Protein AF-A0A838K5Y9-F1 (afdb_monomer_lite)

Foldseek 3Di:
DLVVVCVVDVDDPVLNVLVVVLVVLVVLLVVLVVVCVVQPQDDPNHGDPSNVVSVVSVVVSVVSVVVNPPPPPDDPDPPPPPPDDDDDDDDDDD

pLDDT: mean 79.88, std 19.92, range [43.0, 98.56]

Structure (mmCIF, N/CA/C/O backbone):
data_AF-A0A838K5Y9-F1
#
_entry.id   AF-A0A838K5Y9-F1
#
loop_
_atom_site.group_PDB
_atom_site.id
_atom_site.type_symbol
_atom_site.label_atom_id
_atom_site.label_alt_id
_atom_site.label_comp_id
_atom_site.label_asym_id
_atom_site.label_entity_id
_atom_site.label_seq_id
_atom_site.pdbx_PDB_ins_code
_atom_site.Cartn_x
_atom_site.Cartn_y
_atom_site.Cartn_z
_atom_site.occupancy
_atom_site.B_iso_or_equiv
_atom_site.auth_seq_id
_atom_site.auth_comp_id
_atom_site.auth_asym_id
_atom_site.auth_atom_id
_atom_site.pdbx_PDB_model_num
ATOM 1 N N . MET A 1 1 ? 3.931 -16.698 -8.619 1.00 55.78 1 MET A N 1
ATOM 2 C CA . MET A 1 1 ? 3.149 -15.549 -9.122 1.00 55.78 1 MET A CA 1
ATOM 3 C C . MET A 1 1 ? 4.040 -14.437 -9.678 1.00 55.78 1 MET A C 1
ATOM 5 O O . MET A 1 1 ? 3.952 -14.203 -10.868 1.00 55.78 1 MET A O 1
ATOM 9 N N . ARG A 1 2 ? 4.951 -13.812 -8.902 1.00 55.78 2 ARG A N 1
ATOM 10 C CA . ARG A 1 2 ? 5.819 -12.715 -9.404 1.00 55.78 2 ARG A CA 1
ATOM 11 C C . ARG A 1 2 ? 6.708 -13.092 -10.602 1.00 55.78 2 ARG A C 1
ATOM 13 O O . ARG A 1 2 ? 6.744 -12.340 -11.558 1.00 55.78 2 ARG A O 1
ATOM 20 N N . ARG A 1 3 ? 7.386 -14.251 -10.575 1.00 53.97 3 ARG A N 1
ATOM 21 C CA . ARG A 1 3 ? 8.263 -14.694 -11.684 1.00 53.97 3 ARG A CA 1
ATOM 22 C C . ARG A 1 3 ? 7.520 -14.992 -12.992 1.00 53.97 3 ARG A C 1
ATOM 24 O O . ARG A 1 3 ? 8.035 -14.680 -14.047 1.00 53.97 3 ARG A O 1
ATOM 31 N N . ASP A 1 4 ? 6.307 -15.526 -12.903 1.00 57.50 4 ASP A N 1
ATOM 32 C CA . ASP A 1 4 ? 5.520 -15.988 -14.060 1.00 57.50 4 ASP A CA 1
ATOM 33 C C . ASP A 1 4 ? 5.014 -14.834 -14.952 1.00 57.50 4 ASP A C 1
ATOM 35 O O . ASP A 1 4 ? 4.760 -15.002 -16.139 1.00 57.50 4 ASP A O 1
ATOM 39 N N . LEU A 1 5 ? 4.894 -13.625 -14.389 1.00 58.84 5 LEU A N 1
ATOM 40 C CA . LEU A 1 5 ? 4.552 -12.416 -15.146 1.00 58.84 5 LEU A CA 1
ATOM 41 C C . LEU A 1 5 ? 5.759 -11.825 -15.881 1.00 58.84 5 LEU A C 1
ATOM 43 O O . LEU A 1 5 ? 5.579 -11.231 -16.938 1.00 58.84 5 LEU A O 1
ATOM 47 N N . LEU A 1 6 ? 6.972 -12.009 -15.356 1.00 59.94 6 LEU A N 1
ATOM 48 C CA . LEU A 1 6 ? 8.194 -11.489 -15.980 1.00 59.94 6 LEU A CA 1
ATOM 49 C C . LEU A 1 6 ? 8.497 -12.189 -17.306 1.00 59.94 6 LEU A C 1
ATOM 51 O O . LEU A 1 6 ? 9.010 -11.562 -18.218 1.00 59.94 6 LEU A O 1
ATOM 55 N N . ASP A 1 7 ? 8.119 -13.462 -17.430 1.00 58.75 7 ASP A N 1
ATOM 56 C CA . ASP A 1 7 ? 8.316 -14.232 -18.662 1.00 58.75 7 ASP A CA 1
ATOM 57 C C . ASP A 1 7 ? 7.277 -13.880 -19.748 1.00 58.75 7 ASP A C 1
ATOM 59 O O . ASP A 1 7 ? 7.470 -14.190 -20.923 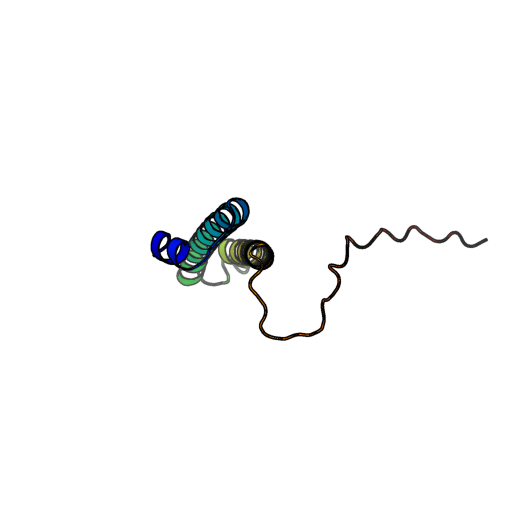1.00 58.75 7 ASP A O 1
ATOM 63 N N . ARG A 1 8 ? 6.159 -13.236 -19.374 1.00 63.22 8 ARG A N 1
ATOM 64 C CA . ARG A 1 8 ? 5.061 -12.868 -20.290 1.00 63.22 8 ARG A CA 1
ATOM 65 C C . ARG A 1 8 ? 5.130 -11.432 -20.803 1.00 63.22 8 ARG A C 1
ATOM 67 O O . ARG A 1 8 ? 4.48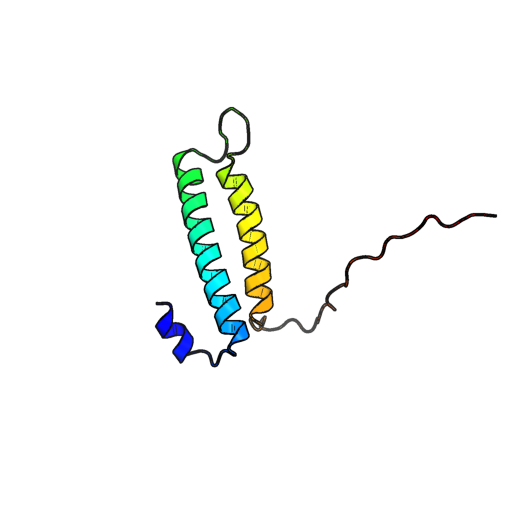6 -11.137 -21.807 1.00 63.22 8 ARG A O 1
ATOM 74 N N . PHE A 1 9 ? 5.859 -10.556 -20.120 1.00 64.75 9 PHE A N 1
ATOM 75 C CA . PHE A 1 9 ? 6.008 -9.148 -20.476 1.00 64.75 9 PHE A CA 1
ATOM 76 C C . PHE A 1 9 ? 7.500 -8.836 -20.623 1.00 64.75 9 PHE A C 1
ATOM 78 O O . PHE A 1 9 ? 8.250 -8.985 -19.663 1.00 64.75 9 PHE A O 1
ATOM 85 N N . ASP A 1 10 ? 7.927 -8.415 -21.816 1.00 71.75 10 ASP A N 1
ATOM 86 C CA . ASP A 1 10 ? 9.307 -7.989 -22.090 1.00 71.75 10 ASP A CA 1
ATOM 87 C C . ASP A 1 10 ? 9.559 -6.613 -21.451 1.00 71.75 10 ASP A C 1
ATOM 89 O O . ASP A 1 10 ? 9.416 -5.574 -22.091 1.00 71.75 10 ASP A O 1
ATOM 93 N N . LEU A 1 11 ? 9.795 -6.614 -20.137 1.00 79.00 11 LEU A N 1
ATOM 94 C CA . LEU A 1 11 ? 9.964 -5.412 -19.323 1.00 79.00 11 LEU A CA 1
ATOM 95 C C . LEU A 1 11 ? 11.425 -4.971 -19.293 1.00 79.00 11 LEU A C 1
ATOM 97 O O . LEU A 1 11 ? 12.329 -5.756 -18.992 1.00 79.00 11 LEU A O 1
ATOM 101 N N . GLU A 1 12 ? 11.655 -3.676 -19.484 1.00 84.75 12 GLU A N 1
ATOM 102 C CA . GLU A 1 12 ? 12.975 -3.091 -19.298 1.00 84.75 12 GLU A CA 1
ATOM 103 C C . GLU A 1 12 ? 13.405 -3.136 -17.814 1.00 84.75 12 GLU A C 1
ATOM 105 O O . GLU A 1 12 ? 12.568 -3.121 -16.905 1.00 84.75 12 GLU A O 1
ATOM 110 N N . PRO A 1 13 ? 14.718 -3.103 -17.502 1.00 85.38 13 PRO A N 1
ATOM 111 C CA . PRO A 1 13 ? 15.203 -3.163 -16.119 1.00 85.38 13 PRO A CA 1
ATOM 112 C C . PRO A 1 13 ? 14.590 -2.116 -15.179 1.00 85.38 13 PRO A C 1
ATOM 114 O O . PRO A 1 13 ? 14.378 -2.386 -13.998 1.00 85.38 13 PRO A O 1
ATOM 117 N N . HIS A 1 14 ? 14.288 -0.920 -15.690 1.00 84.69 14 HIS A N 1
ATOM 118 C CA . HIS A 1 14 ? 13.660 0.138 -14.902 1.00 84.69 14 HIS A CA 1
ATOM 119 C C . HIS A 1 14 ? 12.175 -0.152 -14.613 1.00 84.69 14 HIS A C 1
ATOM 121 O O . HIS A 1 14 ? 11.684 0.174 -13.531 1.00 84.69 14 HIS A O 1
ATOM 127 N N . GLU A 1 15 ? 11.477 -0.825 -15.529 1.00 87.38 15 GLU A N 1
ATOM 128 C CA . GLU A 1 15 ? 10.096 -1.278 -15.351 1.00 87.38 15 GLU A CA 1
ATOM 129 C C . GLU A 1 15 ? 10.026 -2.429 -14.344 1.00 87.38 15 GLU A C 1
ATOM 131 O O . GLU A 1 15 ? 9.136 -2.453 -13.501 1.00 87.38 15 GLU A O 1
ATOM 136 N N . LEU A 1 16 ? 11.018 -3.325 -14.323 1.00 88.62 16 LEU A N 1
ATOM 137 C CA . LEU A 1 16 ? 11.123 -4.361 -13.288 1.00 88.62 16 LEU A CA 1
ATOM 138 C C . LEU A 1 16 ? 11.227 -3.766 -11.875 1.00 88.62 16 LEU A C 1
ATOM 140 O 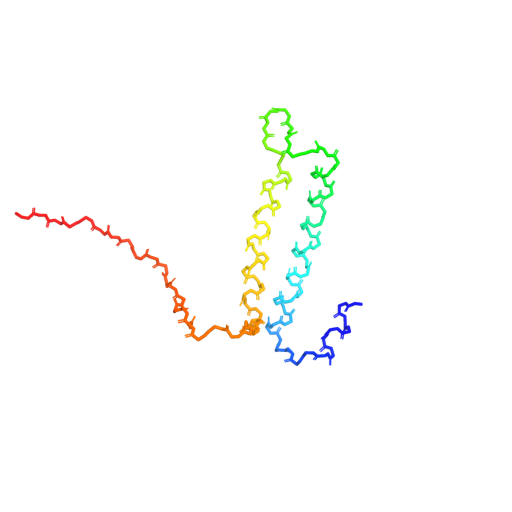O . LEU A 1 16 ? 10.589 -4.259 -10.942 1.00 88.62 16 LEU A O 1
ATOM 144 N N . VAL A 1 17 ? 11.997 -2.687 -11.712 1.00 90.56 17 VAL A N 1
ATOM 145 C CA . VAL A 1 17 ? 12.124 -1.979 -10.426 1.00 90.56 17 VAL A CA 1
ATOM 146 C C . VAL A 1 17 ? 10.805 -1.312 -10.027 1.00 90.56 17 VAL A C 1
ATOM 148 O O . VAL A 1 17 ? 10.409 -1.376 -8.857 1.00 90.56 17 VAL A O 1
ATOM 151 N N . LEU A 1 18 ? 10.106 -0.694 -10.984 1.00 91.25 18 LEU A N 1
ATOM 152 C CA . LEU A 1 18 ? 8.791 -0.095 -10.747 1.00 91.25 18 LEU A CA 1
ATOM 153 C C . LEU A 1 18 ? 7.747 -1.152 -10.379 1.00 91.25 18 LEU A C 1
ATOM 155 O O . LEU A 1 18 ? 6.972 -0.936 -9.449 1.00 91.25 18 LEU A O 1
ATOM 159 N N . LEU A 1 19 ? 7.764 -2.304 -11.051 1.00 90.69 19 LEU A N 1
ATOM 160 C CA . LEU A 1 19 ? 6.860 -3.417 -10.786 1.00 90.69 19 LEU A CA 1
ATOM 161 C C . LEU A 1 19 ? 7.095 -4.012 -9.398 1.00 90.69 19 LEU A C 1
ATOM 163 O O . LEU A 1 19 ? 6.138 -4.184 -8.646 1.00 90.69 19 LEU A O 1
ATOM 167 N N . ASP A 1 20 ? 8.347 -4.277 -9.019 1.00 93.31 20 ASP A N 1
ATOM 168 C CA . ASP A 1 20 ? 8.650 -4.796 -7.681 1.00 93.31 20 ASP A CA 1
ATOM 169 C C . ASP A 1 20 ? 8.237 -3.798 -6.590 1.00 93.31 20 ASP A C 1
ATOM 171 O O . ASP A 1 20 ? 7.636 -4.187 -5.587 1.00 93.31 20 ASP A O 1
ATOM 175 N N . SER A 1 21 ? 8.471 -2.502 -6.819 1.00 94.81 21 SER A N 1
ATOM 176 C CA . SER A 1 21 ? 8.010 -1.444 -5.915 1.00 94.81 21 SER A CA 1
ATOM 177 C C . SER A 1 21 ? 6.483 -1.414 -5.812 1.00 94.81 21 SER A C 1
ATOM 179 O O . SER A 1 21 ? 5.953 -1.367 -4.705 1.00 94.81 21 SER A O 1
ATOM 181 N N . ALA A 1 22 ? 5.768 -1.508 -6.938 1.00 95.19 22 ALA A N 1
ATOM 182 C CA . ALA A 1 22 ? 4.307 -1.535 -6.968 1.00 95.19 22 ALA A CA 1
ATOM 183 C C . ALA A 1 22 ? 3.744 -2.750 -6.217 1.00 95.19 22 ALA A C 1
ATOM 185 O O . ALA A 1 22 ? 2.822 -2.592 -5.418 1.00 95.19 22 ALA A O 1
ATOM 186 N N . CYS A 1 23 ? 4.326 -3.939 -6.407 1.00 95.75 23 CYS A N 1
ATOM 187 C CA . CYS A 1 23 ? 3.939 -5.140 -5.666 1.00 95.75 23 CYS A CA 1
ATOM 188 C C . CYS A 1 23 ? 4.118 -4.950 -4.158 1.00 95.75 23 CYS A C 1
ATOM 190 O O . CYS A 1 23 ? 3.182 -5.191 -3.403 1.00 95.75 23 CYS A O 1
ATOM 192 N N . ARG A 1 24 ? 5.278 -4.451 -3.715 1.00 95.75 24 ARG A N 1
ATOM 193 C CA . ARG A 1 24 ? 5.517 -4.192 -2.287 1.00 95.75 24 ARG A CA 1
ATOM 194 C C . ARG A 1 24 ? 4.537 -3.164 -1.724 1.00 95.75 24 ARG A C 1
ATOM 196 O O . ARG A 1 24 ? 4.043 -3.339 -0.617 1.00 95.75 24 ARG A O 1
ATOM 203 N N . THR A 1 25 ? 4.233 -2.100 -2.469 1.00 97.94 25 THR A N 1
ATOM 204 C CA . THR A 1 25 ? 3.225 -1.115 -2.051 1.00 97.94 25 THR A CA 1
ATOM 205 C C . THR A 1 25 ? 1.834 -1.742 -1.950 1.00 97.94 25 THR A C 1
ATOM 207 O O . THR A 1 25 ? 1.101 -1.429 -1.016 1.00 97.94 25 THR A O 1
ATOM 210 N N . ALA A 1 26 ? 1.465 -2.637 -2.870 1.00 97.81 26 ALA A N 1
ATOM 211 C CA . ALA A 1 26 ? 0.199 -3.362 -2.808 1.00 97.81 26 ALA A CA 1
ATOM 212 C C . ALA A 1 26 ? 0.116 -4.269 -1.568 1.00 97.81 26 ALA A C 1
ATOM 214 O O . ALA A 1 26 ? -0.910 -4.252 -0.889 1.00 97.81 26 ALA A O 1
ATOM 215 N N . ASP A 1 27 ? 1.199 -4.972 -1.230 1.00 98.19 27 ASP A N 1
ATOM 216 C CA . ASP A 1 27 ? 1.282 -5.795 -0.016 1.00 98.19 27 ASP A CA 1
ATOM 217 C C . ASP A 1 27 ? 1.104 -4.929 1.248 1.00 98.19 27 ASP A C 1
ATOM 219 O O . ASP A 1 27 ? 0.275 -5.231 2.102 1.00 98.19 27 ASP A O 1
ATOM 223 N N . VAL A 1 28 ? 1.776 -3.772 1.320 1.00 98.31 28 VAL A N 1
ATOM 224 C CA . VAL A 1 28 ? 1.607 -2.813 2.431 1.00 98.31 28 VAL A CA 1
ATOM 225 C C . VAL A 1 28 ? 0.166 -2.301 2.532 1.00 98.31 28 VAL A C 1
ATOM 227 O O . VAL A 1 28 ? -0.363 -2.144 3.632 1.00 98.31 28 VAL A O 1
ATOM 230 N N . ILE A 1 29 ? -0.498 -2.027 1.404 1.00 98.56 29 ILE A N 1
ATOM 231 C CA . ILE A 1 29 ? -1.914 -1.627 1.405 1.00 98.56 29 ILE A CA 1
ATOM 232 C C . ILE A 1 29 ? -2.788 -2.752 1.958 1.00 98.56 29 ILE A C 1
ATOM 234 O O . ILE A 1 29 ? -3.723 -2.454 2.700 1.00 98.56 29 ILE A O 1
ATOM 238 N N . ALA A 1 30 ? -2.506 -4.010 1.609 1.00 98.56 30 ALA A N 1
ATOM 239 C CA . ALA A 1 30 ? -3.250 -5.157 2.118 1.00 98.56 30 ALA A CA 1
ATOM 240 C C . ALA A 1 30 ? -3.111 -5.277 3.644 1.00 98.56 30 ALA A C 1
ATOM 242 O O . ALA A 1 30 ? -4.121 -5.407 4.334 1.00 98.56 30 ALA A O 1
ATOM 243 N N . ASP A 1 31 ? -1.897 -5.119 4.174 1.00 98.56 31 ASP A N 1
ATOM 244 C CA . ASP A 1 31 ? -1.644 -5.143 5.618 1.00 98.56 31 ASP A CA 1
ATOM 245 C C . ASP A 1 31 ? -2.371 -4.002 6.348 1.00 98.56 31 ASP A C 1
ATOM 247 O O . ASP A 1 31 ? -3.041 -4.217 7.361 1.00 98.56 31 ASP A O 1
ATOM 251 N N . LEU A 1 32 ? -2.298 -2.777 5.815 1.00 98.56 32 LEU A N 1
ATOM 252 C CA . LEU A 1 32 ? -3.013 -1.626 6.376 1.00 98.56 32 LEU A CA 1
ATOM 253 C C . LEU A 1 32 ? -4.530 -1.815 6.306 1.00 98.56 32 LEU A C 1
ATOM 255 O O . LEU A 1 32 ? -5.240 -1.451 7.242 1.00 98.56 32 LEU A O 1
ATOM 259 N N . GLN A 1 33 ? -5.038 -2.386 5.214 1.00 98.44 33 GLN A N 1
ATOM 260 C CA . GLN A 1 33 ? -6.463 -2.651 5.068 1.00 98.44 33 GLN A CA 1
ATOM 261 C C . GLN A 1 33 ? -6.931 -3.708 6.069 1.00 98.44 33 GLN A C 1
ATOM 263 O O . GLN A 1 33 ? -7.966 -3.502 6.689 1.00 98.44 33 GLN A O 1
ATOM 268 N N . ALA A 1 34 ? -6.141 -4.753 6.329 1.00 98.56 34 ALA A N 1
ATOM 269 C CA . ALA A 1 34 ? -6.457 -5.744 7.356 1.00 98.56 34 ALA A CA 1
ATOM 270 C C . ALA A 1 34 ? -6.575 -5.118 8.760 1.00 98.56 34 ALA A C 1
ATOM 272 O O . ALA A 1 34 ? -7.437 -5.511 9.547 1.00 98.56 34 ALA A O 1
ATOM 273 N N . VAL A 1 35 ? -5.755 -4.107 9.075 1.00 98.38 35 VAL A N 1
ATOM 274 C CA . VAL A 1 35 ? -5.889 -3.327 10.320 1.00 98.38 35 VAL A CA 1
ATOM 275 C C . VAL A 1 35 ? -7.203 -2.546 10.348 1.00 98.38 35 VAL A C 1
ATOM 277 O O . VAL A 1 35 ? -7.902 -2.558 11.358 1.00 98.38 35 VAL A O 1
ATOM 280 N N . VAL A 1 36 ? -7.561 -1.887 9.245 1.00 98.38 36 VAL A N 1
ATOM 281 C CA . VAL A 1 36 ? -8.824 -1.137 9.138 1.00 98.38 36 VAL A CA 1
ATOM 282 C C . VAL A 1 36 ? -10.037 -2.057 9.218 1.00 98.38 36 VAL A C 1
ATOM 284 O O . VAL A 1 36 ? -11.026 -1.695 9.845 1.00 98.38 36 VAL A O 1
ATOM 287 N N . ASP A 1 37 ? -9.970 -3.241 8.619 1.00 98.12 37 ASP A N 1
ATOM 288 C CA . ASP A 1 37 ? -11.060 -4.216 8.640 1.00 98.12 37 ASP A CA 1
ATOM 289 C C . ASP A 1 37 ? -11.267 -4.782 10.052 1.00 98.12 37 ASP A C 1
ATOM 291 O O . ASP A 1 37 ? -12.402 -5.027 10.460 1.00 98.12 37 ASP A O 1
ATOM 295 N N . ARG A 1 38 ? -10.181 -4.938 10.822 1.00 97.88 38 ARG A N 1
ATOM 296 C CA . ARG A 1 38 ? -10.219 -5.378 12.222 1.00 97.88 38 ARG A CA 1
ATOM 297 C C . ARG A 1 38 ? -10.737 -4.294 13.170 1.00 97.88 38 ARG A C 1
ATOM 299 O O . ARG A 1 38 ? -11.604 -4.573 13.991 1.00 97.88 38 ARG A O 1
ATOM 306 N N . ASP A 1 39 ? -10.188 -3.084 13.079 1.00 97.19 39 ASP A N 1
ATOM 307 C CA . ASP A 1 39 ? -10.415 -2.013 14.065 1.00 97.19 39 ASP A CA 1
ATOM 308 C C . ASP A 1 39 ? -11.534 -1.044 13.649 1.00 97.19 39 ASP A C 1
ATOM 310 O O . ASP A 1 39 ? -11.972 -0.200 14.429 1.00 97.19 39 ASP A O 1
ATOM 314 N N . GLY A 1 40 ? -12.002 -1.157 12.408 1.00 97.38 40 GLY A N 1
ATOM 315 C CA . GLY A 1 40 ? -12.961 -0.257 11.792 1.00 97.38 40 GLY A CA 1
ATOM 316 C C . GLY A 1 40 ? -12.321 1.004 11.187 1.00 97.38 40 GLY A C 1
ATOM 317 O O . GLY A 1 40 ? -11.168 1.355 11.458 1.00 97.38 40 GLY A O 1
ATOM 318 N N . PRO A 1 41 ? -13.075 1.742 10.353 1.00 96.38 41 PRO A N 1
ATOM 319 C CA . PRO A 1 41 ? -12.592 2.956 9.688 1.00 96.38 41 PRO A CA 1
ATOM 320 C C . PRO A 1 41 ? -12.453 4.170 10.623 1.00 96.38 41 PRO A C 1
ATOM 322 O O . PRO A 1 41 ? -11.826 5.162 10.243 1.00 96.38 41 PRO A O 1
ATOM 325 N N . MET A 1 42 ? -13.027 4.105 11.826 1.00 98.00 42 MET A N 1
ATOM 326 C CA . MET A 1 42 ? -13.013 5.165 12.836 1.00 98.00 42 MET A CA 1
ATOM 327 C C . MET A 1 42 ? -12.564 4.582 14.179 1.00 98.00 42 MET A C 1
ATOM 329 O O . MET A 1 42 ? -13.120 3.580 14.615 1.00 98.00 42 MET A O 1
ATOM 333 N N . VAL A 1 43 ? -11.609 5.235 14.844 1.00 96.06 43 VAL A N 1
ATOM 334 C CA . VAL A 1 43 ? -11.101 4.879 16.178 1.00 96.06 43 VAL A CA 1
ATOM 335 C C . VAL A 1 43 ? -11.148 6.135 17.046 1.00 96.06 43 VAL A C 1
ATOM 337 O O . VAL A 1 43 ? -10.661 7.190 16.636 1.00 96.06 43 VAL A O 1
ATOM 340 N N . ASP A 1 44 ? -11.795 6.055 18.210 1.00 95.38 44 ASP A N 1
ATOM 341 C CA . ASP A 1 44 ? -11.955 7.172 19.157 1.00 95.38 44 ASP A CA 1
ATOM 342 C C . ASP A 1 44 ? -12.485 8.470 18.518 1.00 95.38 44 ASP A C 1
ATOM 344 O O . ASP A 1 44 ? -12.003 9.577 18.769 1.00 95.38 44 ASP A O 1
ATOM 348 N N . GLY A 1 45 ? -13.474 8.336 17.627 1.00 96.31 45 GLY A N 1
ATOM 349 C CA . GLY A 1 45 ? -14.096 9.468 16.931 1.00 96.31 45 GLY A CA 1
ATOM 350 C C . GLY A 1 45 ? -13.214 10.130 15.866 1.00 96.31 45 GLY A C 1
ATOM 351 O O . GLY A 1 45 ? -13.607 11.148 15.295 1.00 96.31 45 GLY A O 1
ATOM 352 N N . LYS A 1 46 ? -12.043 9.561 15.561 1.00 97.50 46 LYS A N 1
ATOM 353 C CA . LYS A 1 46 ? -11.129 10.025 14.511 1.00 97.50 46 LYS A CA 1
ATOM 354 C C . LYS A 1 46 ? -10.981 8.964 13.419 1.00 97.50 46 LYS A C 1
ATOM 356 O O . LYS A 1 46 ? -11.206 7.784 13.682 1.00 97.50 46 LYS A O 1
ATOM 361 N N . PRO A 1 47 ? -10.593 9.346 12.191 1.00 97.69 47 PRO A N 1
ATOM 362 C CA . PRO A 1 47 ? -10.243 8.373 11.165 1.00 97.69 47 PRO A CA 1
ATOM 363 C C . PRO A 1 47 ? -9.145 7.430 11.661 1.00 97.69 47 PRO A C 1
ATOM 365 O O . PRO A 1 47 ? -8.161 7.888 12.244 1.00 97.69 47 PRO A O 1
ATOM 368 N N . ASN A 1 48 ? -9.302 6.133 11.401 1.00 97.94 48 ASN A N 1
ATOM 369 C CA . ASN A 1 48 ? -8.282 5.142 11.726 1.00 97.94 48 ASN A CA 1
ATOM 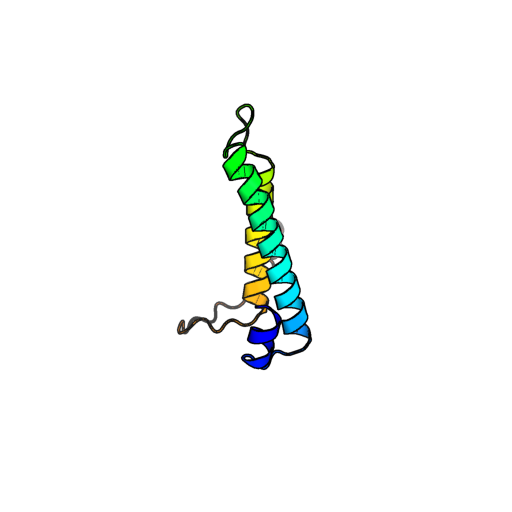370 C C . ASN A 1 48 ? -6.943 5.537 11.056 1.00 97.94 48 ASN A C 1
ATOM 372 O O . ASN A 1 48 ? -6.926 5.745 9.836 1.00 97.94 48 ASN A O 1
ATOM 376 N N . PRO A 1 49 ? -5.821 5.631 11.799 1.00 98.12 49 PRO A N 1
ATOM 377 C CA . PRO A 1 49 ? -4.516 5.959 11.226 1.00 98.12 49 PRO A CA 1
ATOM 378 C C . PRO A 1 49 ? -4.119 5.051 10.056 1.00 98.12 49 PRO A C 1
ATOM 380 O O . PRO A 1 49 ? -3.630 5.542 9.040 1.00 98.12 49 PRO A O 1
ATOM 383 N N . ALA A 1 50 ? -4.419 3.751 10.131 1.00 98.19 50 ALA A N 1
ATOM 384 C CA . ALA A 1 50 ? -4.152 2.816 9.040 1.00 98.19 50 ALA 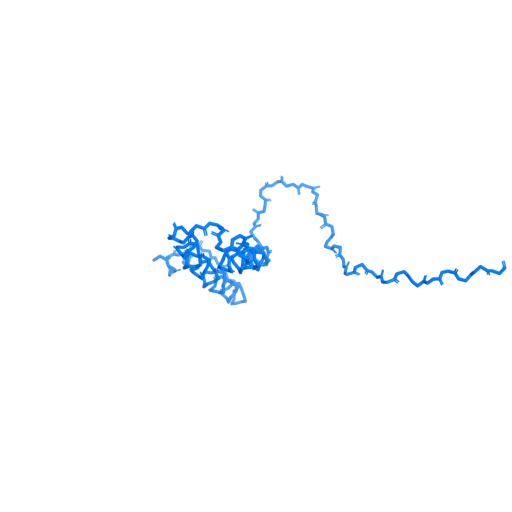A CA 1
ATOM 385 C C . ALA A 1 50 ? -4.971 3.143 7.780 1.00 98.19 50 ALA A C 1
ATOM 387 O O . ALA A 1 50 ? -4.470 3.012 6.665 1.00 98.19 50 ALA A O 1
ATOM 388 N N . ALA A 1 51 ? -6.201 3.650 7.932 1.00 98.06 51 ALA A N 1
ATOM 389 C CA . ALA A 1 51 ? -7.023 4.081 6.801 1.00 98.06 51 ALA A CA 1
ATOM 390 C C . ALA A 1 51 ? -6.454 5.338 6.125 1.00 98.06 51 ALA A C 1
ATOM 392 O O . ALA A 1 51 ? -6.526 5.471 4.899 1.00 98.06 51 ALA A O 1
ATOM 393 N N . VAL A 1 52 ? -5.884 6.256 6.911 1.00 98.12 52 VAL A N 1
ATOM 394 C CA . VAL A 1 52 ? -5.221 7.468 6.408 1.00 98.12 52 VAL A CA 1
ATOM 395 C C . VAL A 1 52 ? -3.958 7.095 5.632 1.00 98.12 52 VAL A C 1
ATOM 397 O O . VAL A 1 52 ? -3.811 7.508 4.480 1.00 98.12 52 VAL A O 1
ATOM 400 N N . GLU A 1 53 ? -3.104 6.246 6.202 1.00 98.25 53 GLU A N 1
ATOM 401 C CA . GLU A 1 53 ? -1.887 5.776 5.533 1.00 98.25 53 GLU A CA 1
ATOM 402 C C . GLU A 1 53 ? -2.203 4.961 4.272 1.00 98.25 53 GLU A C 1
ATOM 404 O O . GLU A 1 53 ? -1.610 5.187 3.215 1.00 98.25 53 GLU A O 1
ATOM 409 N N . ALA A 1 54 ? -3.218 4.091 4.314 1.00 98.06 54 ALA A N 1
ATOM 410 C CA . ALA A 1 54 ? -3.635 3.314 3.150 1.00 98.06 54 ALA A CA 1
ATOM 411 C C . ALA A 1 54 ? -4.083 4.210 1.982 1.00 98.06 54 ALA A C 1
ATOM 413 O O . ALA A 1 54 ? -3.868 3.865 0.820 1.00 98.06 54 ALA A O 1
ATOM 414 N N . ARG A 1 55 ? -4.692 5.378 2.242 1.00 97.44 55 ARG A N 1
ATOM 415 C CA . ARG A 1 55 ? -5.013 6.349 1.175 1.00 97.44 55 ARG A CA 1
ATOM 416 C C . ARG A 1 55 ? -3.753 6.904 0.513 1.00 97.44 55 ARG A C 1
ATOM 418 O O . ARG A 1 55 ? -3.721 7.001 -0.712 1.00 97.44 55 ARG A O 1
ATOM 425 N N . MET A 1 56 ? -2.723 7.226 1.293 1.00 97.62 56 MET A N 1
ATOM 426 C CA . MET A 1 56 ? -1.450 7.711 0.752 1.00 97.62 56 MET A CA 1
ATOM 427 C C . MET A 1 56 ? -0.738 6.628 -0.060 1.00 97.62 56 MET A C 1
ATOM 429 O O . MET A 1 56 ? -0.291 6.893 -1.176 1.00 97.62 56 MET A O 1
ATOM 433 N N . GLN A 1 57 ? -0.714 5.389 0.436 1.00 98.31 57 GLN A N 1
ATOM 434 C CA . GLN A 1 57 ? -0.124 4.265 -0.291 1.00 98.31 57 GLN A CA 1
ATOM 435 C C . GLN A 1 57 ? -0.851 3.986 -1.612 1.00 98.31 57 GLN A C 1
ATOM 437 O O . GLN A 1 57 ? -0.198 3.762 -2.628 1.00 98.31 57 GLN A O 1
ATOM 442 N N . ARG A 1 58 ? -2.187 4.093 -1.655 1.00 98.19 58 ARG A N 1
ATOM 443 C CA . ARG A 1 58 ? -2.962 3.962 -2.905 1.00 98.19 58 ARG A CA 1
ATOM 444 C C . ARG A 1 58 ? -2.597 5.024 -3.944 1.00 98.19 58 ARG A C 1
ATOM 446 O O . ARG A 1 58 ? -2.511 4.707 -5.128 1.00 98.19 58 ARG A O 1
ATOM 453 N N . LEU A 1 59 ? -2.344 6.26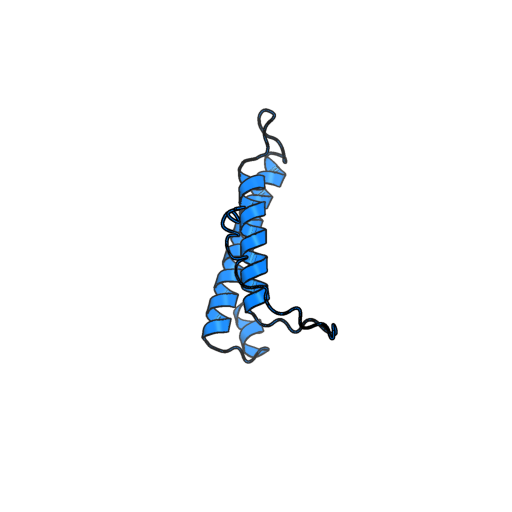5 -3.521 1.00 97.19 59 LEU A N 1
ATOM 454 C CA . LEU A 1 59 ? -1.865 7.320 -4.423 1.00 97.19 59 LEU A CA 1
ATOM 455 C C . LEU A 1 59 ? -0.465 7.006 -4.963 1.00 97.19 59 LEU A C 1
ATOM 457 O O . LEU A 1 59 ? -0.210 7.190 -6.154 1.00 97.19 59 LEU A O 1
ATOM 461 N N . THR A 1 60 ? 0.436 6.519 -4.108 1.00 96.12 60 THR A N 1
ATOM 462 C CA . THR A 1 60 ? 1.778 6.079 -4.517 1.00 96.12 60 THR A CA 1
ATOM 463 C C . THR A 1 60 ? 1.705 4.917 -5.502 1.00 96.12 60 THR A C 1
ATOM 465 O O . THR A 1 60 ? 2.340 4.980 -6.552 1.00 96.12 60 THR A O 1
ATOM 468 N N . LEU A 1 61 ? 0.874 3.909 -5.225 1.00 96.50 61 LEU A N 1
ATOM 469 C CA . LEU A 1 61 ? 0.646 2.781 -6.125 1.00 96.50 61 LEU A CA 1
ATOM 470 C C . LEU A 1 61 ? 0.143 3.256 -7.492 1.00 96.50 61 LEU A C 1
ATOM 472 O O . LEU A 1 61 ? 0.694 2.857 -8.511 1.00 96.50 61 LEU A O 1
ATOM 476 N N . GLY A 1 62 ? -0.833 4.169 -7.525 1.00 93.06 62 GLY A N 1
ATOM 477 C CA . GLY A 1 62 ? -1.322 4.750 -8.777 1.00 93.06 62 GLY A CA 1
ATOM 478 C C . GLY A 1 62 ? -0.220 5.428 -9.600 1.00 93.06 62 GLY A C 1
ATOM 479 O O . GLY A 1 62 ? -0.188 5.285 -10.819 1.00 93.06 62 GLY A O 1
ATOM 480 N N . ARG A 1 63 ? 0.730 6.113 -8.949 1.00 93.19 63 ARG A N 1
ATOM 481 C CA . ARG A 1 63 ? 1.886 6.730 -9.627 1.00 93.19 63 ARG A CA 1
ATOM 482 C C . ARG A 1 63 ? 2.880 5.695 -10.154 1.00 93.19 63 ARG A C 1
ATOM 484 O O . ARG A 1 63 ? 3.366 5.859 -11.268 1.00 93.19 63 ARG A O 1
ATOM 491 N N . LEU A 1 64 ? 3.166 4.647 -9.380 1.00 93.50 64 LEU A N 1
ATOM 492 C CA . LEU A 1 64 ? 4.049 3.554 -9.805 1.00 93.50 64 LEU A CA 1
ATOM 493 C C . LEU A 1 64 ? 3.460 2.810 -11.011 1.00 93.50 64 LEU A C 1
ATOM 495 O O . LEU A 1 64 ? 4.162 2.586 -11.992 1.00 93.50 64 LEU A O 1
ATOM 499 N N . LEU A 1 65 ? 2.158 2.510 -10.975 1.00 90.75 65 LEU A N 1
ATOM 500 C CA . LEU A 1 65 ? 1.444 1.859 -12.076 1.00 90.75 65 LEU A CA 1
ATOM 501 C C . LEU A 1 65 ? 1.358 2.746 -13.326 1.00 90.75 65 LEU A C 1
ATOM 503 O O . LEU A 1 65 ? 1.547 2.251 -14.431 1.00 90.75 65 LEU A O 1
ATOM 507 N N . ALA A 1 66 ? 1.139 4.056 -13.173 1.00 87.94 66 ALA A N 1
ATOM 508 C CA . ALA A 1 66 ? 1.192 4.990 -14.301 1.00 87.94 66 ALA A CA 1
ATOM 509 C C . ALA A 1 66 ? 2.598 5.072 -14.929 1.00 87.94 66 ALA A C 1
ATOM 511 O O . ALA A 1 66 ? 2.726 5.295 -16.131 1.00 87.94 66 ALA A O 1
ATOM 512 N N . GLY A 1 67 ? 3.649 4.873 -14.126 1.00 87.56 67 GLY A N 1
ATOM 513 C CA . GLY A 1 67 ? 5.031 4.781 -14.600 1.00 87.56 67 GLY A CA 1
ATOM 514 C C . GLY A 1 67 ? 5.327 3.514 -15.407 1.00 87.56 67 GLY A C 1
ATOM 515 O O . GLY A 1 67 ? 6.193 3.553 -16.272 1.00 87.56 67 GLY A O 1
ATOM 516 N N . LEU A 1 68 ? 4.579 2.426 -15.186 1.00 84.56 68 LEU A N 1
ATOM 517 C CA . LEU A 1 68 ? 4.739 1.132 -15.868 1.00 84.56 68 LEU A CA 1
ATOM 518 C C . LEU A 1 68 ? 4.167 1.088 -17.294 1.00 84.56 68 LEU A C 1
ATOM 520 O O . LEU A 1 68 ? 3.947 0.003 -17.822 1.00 84.56 68 LEU A O 1
ATOM 524 N N . ARG A 1 69 ? 3.893 2.247 -17.913 1.00 69.81 69 ARG A N 1
ATOM 525 C CA . ARG A 1 69 ? 3.376 2.354 -19.291 1.00 69.81 69 ARG A CA 1
ATOM 526 C C . ARG A 1 69 ? 2.246 1.362 -19.595 1.00 69.81 69 ARG A C 1
ATOM 528 O O . ARG A 1 69 ? 2.187 0.834 -20.701 1.00 69.81 69 ARG A O 1
ATOM 535 N N . ILE A 1 70 ? 1.340 1.107 -18.642 1.00 58.00 70 ILE A N 1
ATOM 536 C CA . ILE A 1 70 ? 0.180 0.250 -18.908 1.00 58.00 70 ILE A CA 1
ATOM 537 C C . ILE A 1 70 ? -0.578 0.902 -20.071 1.00 58.00 70 ILE A C 1
ATOM 539 O O . ILE A 1 70 ? -1.036 2.040 -19.905 1.00 58.00 70 ILE A O 1
ATOM 543 N N . PRO A 1 71 ? -0.663 0.254 -21.249 1.00 49.31 71 PRO A N 1
ATOM 544 C CA . PRO A 1 71 ? -1.377 0.828 -22.370 1.00 49.31 71 PRO A CA 1
ATOM 545 C C . PRO A 1 71 ? -2.831 0.966 -21.938 1.00 49.31 71 PRO A C 1
ATOM 547 O O . PRO A 1 71 ? -3.517 -0.019 -21.675 1.00 49.31 71 PRO A O 1
ATOM 550 N N . VAL A 1 72 ? -3.283 2.208 -21.793 1.00 49.59 72 VAL A N 1
ATOM 551 C CA . VAL A 1 72 ? -4.702 2.497 -21.628 1.00 49.59 72 VAL A CA 1
ATOM 552 C C . VAL A 1 72 ? -5.303 2.214 -23.000 1.00 49.59 72 VAL A C 1
ATOM 554 O O . VAL A 1 72 ? -5.004 2.935 -23.953 1.00 49.59 72 VAL A O 1
ATOM 557 N N . GLU A 1 73 ? -6.033 1.107 -23.142 1.00 47.69 73 GLU A N 1
ATOM 558 C CA . GLU A 1 73 ? -6.756 0.818 -24.380 1.00 47.69 73 GLU A CA 1
ATOM 559 C C . GLU A 1 73 ? -7.712 1.983 -24.669 1.00 47.69 73 GLU A C 1
ATOM 561 O O . GLU A 1 73 ? -8.668 2.222 -23.940 1.00 47.69 73 GLU A O 1
ATOM 566 N N . ASP A 1 74 ? -7.364 2.714 -25.728 1.00 48.44 74 ASP A N 1
ATOM 567 C CA . ASP A 1 74 ? -8.111 3.769 -26.410 1.00 48.44 74 ASP A CA 1
ATOM 568 C C . ASP A 1 74 ? -8.612 4.932 -25.533 1.00 48.44 74 ASP A C 1
ATOM 570 O O . ASP A 1 74 ? -9.777 5.024 -25.156 1.00 48.44 74 ASP A O 1
ATOM 574 N N . ASP A 1 75 ? -7.751 5.934 -25.342 1.00 44.09 75 ASP A N 1
ATOM 575 C CA . ASP A 1 75 ? -8.239 7.305 -25.458 1.00 44.09 75 ASP A CA 1
ATOM 576 C C . ASP A 1 75 ? -7.225 8.148 -26.238 1.00 44.09 75 ASP A C 1
ATOM 578 O O . ASP A 1 75 ? -6.091 8.391 -25.813 1.00 44.09 75 ASP A O 1
ATOM 582 N N . ARG A 1 76 ? -7.643 8.607 -27.420 1.00 43.00 76 ARG A N 1
ATOM 583 C CA . ARG A 1 76 ? -6.926 9.547 -28.296 1.00 43.00 76 ARG A CA 1
ATOM 584 C C . ARG A 1 76 ? -6.919 10.956 -27.707 1.00 43.00 76 ARG A C 1
ATOM 586 O O . ARG A 1 76 ? -7.131 11.948 -28.398 1.00 43.00 76 ARG A O 1
ATOM 593 N N . SER A 1 77 ? -6.628 11.047 -26.425 1.00 45.59 77 SER A N 1
ATOM 594 C CA . SER A 1 77 ? -6.355 12.269 -25.708 1.00 45.59 77 SER A CA 1
ATOM 595 C C . SER A 1 77 ? -5.123 12.007 -24.853 1.00 45.59 77 SER A C 1
ATOM 597 O O . SER A 1 77 ? -5.189 11.780 -23.649 1.00 45.59 77 SER A O 1
ATOM 599 N N . HIS A 1 78 ? -3.955 12.051 -25.503 1.00 46.00 78 HIS A N 1
ATOM 600 C CA . HIS A 1 78 ? -2.696 12.321 -24.817 1.00 46.00 78 HIS A CA 1
ATOM 601 C C . HIS A 1 78 ? -2.892 13.625 -24.039 1.00 46.00 78 HIS A C 1
ATOM 603 O O . HIS A 1 78 ? -2.689 14.711 -24.581 1.00 46.00 78 HIS A O 1
ATOM 609 N N . GLN A 1 79 ? -3.357 13.546 -22.793 1.00 53.59 79 GLN A N 1
ATOM 610 C CA . GLN A 1 79 ? -3.343 14.695 -21.914 1.00 53.59 79 GLN A CA 1
ATOM 611 C C . GLN A 1 79 ? -1.862 14.985 -21.682 1.00 53.59 79 GLN A C 1
ATOM 613 O O . GLN A 1 79 ? -1.178 14.143 -21.094 1.00 53.59 79 GLN A O 1
ATOM 618 N N . PRO A 1 80 ? -1.323 16.117 -22.172 1.00 43.00 80 PRO A N 1
ATOM 619 C CA . PRO A 1 80 ? 0.061 16.448 -21.905 1.00 43.00 80 PRO A CA 1
ATOM 620 C C . PRO A 1 80 ? 0.216 16.479 -20.391 1.00 43.00 80 PRO A C 1
ATOM 622 O O . PRO A 1 80 ? -0.553 17.160 -19.704 1.00 43.00 80 PRO A O 1
ATOM 625 N N . HIS A 1 81 ? 1.173 15.706 -19.876 1.00 52.66 81 HIS A N 1
ATOM 626 C CA . HIS A 1 81 ? 1.558 15.736 -18.475 1.00 52.66 81 HIS A CA 1
ATOM 627 C C . HIS A 1 81 ? 1.750 17.200 -18.079 1.00 52.66 81 HIS A C 1
ATOM 629 O O . HIS A 1 81 ? 2.701 17.862 -18.497 1.00 52.66 81 HIS A O 1
ATOM 635 N N . ARG A 1 82 ? 0.773 17.748 -17.349 1.00 55.28 82 ARG A N 1
ATOM 636 C CA . ARG A 1 82 ? 0.780 19.147 -16.935 1.00 55.28 82 ARG A CA 1
ATOM 637 C C . ARG A 1 82 ? 1.937 19.267 -15.953 1.00 55.28 82 ARG A C 1
ATOM 639 O O . ARG A 1 82 ? 1.843 18.763 -14.835 1.00 55.28 82 ARG A O 1
ATOM 646 N N . GLY A 1 83 ? 3.032 19.882 -16.400 1.00 60.84 83 GLY A N 1
ATOM 647 C CA . GLY A 1 83 ? 4.159 20.224 -15.541 1.00 60.84 83 GLY A CA 1
ATOM 648 C C . GLY A 1 83 ? 3.689 20.976 -14.287 1.00 60.84 83 GLY A C 1
ATOM 649 O O . GLY A 1 83 ? 2.567 21.503 -14.268 1.00 60.84 83 GLY A O 1
ATOM 650 N N . PRO A 1 84 ? 4.508 21.009 -13.222 1.00 53.88 84 PRO A N 1
ATOM 651 C CA . PRO A 1 84 ? 4.144 21.654 -11.967 1.00 53.88 84 PRO A CA 1
ATOM 652 C C . PRO A 1 84 ? 3.636 23.070 -12.252 1.00 53.88 84 PRO A C 1
ATOM 654 O O . PRO A 1 84 ? 4.299 23.857 -12.925 1.00 53.88 84 PRO A O 1
ATOM 657 N N . ARG A 1 85 ? 2.407 23.355 -11.806 1.00 58.88 85 ARG A N 1
ATOM 658 C CA . ARG A 1 85 ? 1.737 24.639 -12.025 1.00 58.88 85 ARG A CA 1
ATOM 659 C C . ARG A 1 85 ? 2.640 25.736 -11.463 1.00 58.88 85 ARG A C 1
ATOM 661 O O . ARG A 1 85 ? 2.812 25.819 -10.250 1.00 58.88 85 ARG A O 1
ATOM 668 N N . GLY A 1 86 ? 3.243 26.520 -12.355 1.00 54.88 86 GLY A N 1
ATOM 669 C CA . GLY A 1 86 ? 4.091 27.643 -11.987 1.00 54.88 86 GLY A CA 1
ATOM 670 C C . GLY A 1 86 ? 3.345 28.604 -11.065 1.00 54.88 86 GLY A C 1
ATOM 671 O O . GLY A 1 86 ? 2.157 28.871 -11.248 1.00 54.88 86 GLY A O 1
ATOM 672 N N . TRP A 1 87 ? 4.057 29.092 -10.057 1.00 53.22 87 TRP A N 1
ATOM 673 C CA . TRP A 1 87 ? 3.622 30.157 -9.164 1.00 53.22 87 TRP A CA 1
ATOM 674 C C . TRP A 1 87 ? 3.224 31.401 -9.973 1.00 53.22 87 TRP A C 1
ATOM 676 O O . TRP A 1 87 ? 4.048 31.970 -10.690 1.00 53.22 87 TRP A O 1
ATOM 686 N N . TYR A 1 88 ? 1.972 31.842 -9.848 1.00 60.19 88 TYR A N 1
ATOM 687 C CA . TYR A 1 88 ? 1.558 33.157 -10.330 1.00 60.19 88 TYR A CA 1
ATOM 688 C C . TYR A 1 88 ? 1.997 34.200 -9.299 1.00 60.19 88 TYR A C 1
ATOM 690 O O . TYR A 1 88 ? 1.360 34.365 -8.261 1.00 60.19 88 TYR A O 1
ATOM 698 N N . GLY A 1 89 ? 3.109 34.887 -9.569 1.00 67.12 89 GLY A N 1
ATOM 699 C CA . GLY A 1 89 ? 3.513 36.059 -8.790 1.00 67.12 89 GLY A CA 1
ATOM 700 C C . GLY A 1 89 ? 2.485 37.196 -8.909 1.00 67.12 89 GLY A C 1
ATOM 701 O O . GLY A 1 89 ? 1.806 37.291 -9.938 1.00 67.12 89 GLY A O 1
ATOM 702 N N . PRO A 1 90 ? 2.340 38.054 -7.881 1.00 65.19 90 PRO A N 1
ATOM 703 C CA . PRO A 1 90 ? 1.372 39.143 -7.905 1.00 65.19 90 PRO A CA 1
ATOM 704 C C . PRO A 1 90 ? 1.716 40.134 -9.021 1.00 65.19 90 PRO A C 1
ATOM 706 O O . PRO A 1 90 ? 2.833 40.640 -9.120 1.00 65.19 90 PRO A O 1
ATOM 709 N N . ARG A 1 91 ? 0.732 40.391 -9.884 1.00 59.59 91 ARG A N 1
ATOM 710 C CA . ARG A 1 91 ? 0.817 41.360 -10.974 1.00 59.59 91 ARG A CA 1
ATOM 711 C C . ARG A 1 91 ? 0.792 42.758 -10.351 1.00 59.59 91 ARG A C 1
ATOM 713 O O . ARG A 1 91 ? -0.227 43.154 -9.794 1.00 59.59 91 ARG A O 1
ATOM 720 N N . ALA A 1 92 ? 1.917 43.470 -10.400 1.00 48.22 92 ALA A N 1
ATOM 721 C CA . ALA A 1 92 ? 1.974 44.872 -10.003 1.00 48.22 92 ALA A CA 1
ATOM 722 C C . ALA A 1 92 ? 1.039 45.681 -10.912 1.00 48.22 92 ALA A C 1
ATOM 724 O O . ALA A 1 92 ? 1.133 45.596 -12.138 1.00 48.22 92 ALA A O 1
ATOM 725 N N . VAL A 1 93 ? 0.115 46.415 -10.300 1.00 59.41 93 VAL A N 1
ATOM 726 C CA . VAL A 1 93 ? -0.770 47.360 -10.982 1.00 59.41 93 VAL A CA 1
ATOM 727 C C . VAL A 1 93 ? -0.165 48.741 -10.745 1.00 59.41 93 VAL A C 1
ATOM 729 O O . VAL A 1 93 ? 0.049 49.112 -9.590 1.00 59.41 93 VAL A O 1
ATOM 732 N N . SER A 1 94 ? 0.207 49.428 -11.827 1.00 56.72 94 SER A N 1
ATOM 733 C CA . SER A 1 94 ? 0.602 50.844 -11.815 1.00 56.72 94 SER A CA 1
ATOM 734 C C . SER A 1 94 ? -0.618 51.747 -11.888 1.00 56.72 94 SER A C 1
ATOM 736 O O . SER A 1 94 ? -1.622 51.309 -12.495 1.00 56.72 94 SER A O 1
#

Radius of gyration: 19.52 Å; chains: 1; bounding box: 29×67×48 Å

Secondary structure (DSSP, 8-state):
-HHHHHTTS---HHHHHHHHHHHHHHHHHHHHHHHHHHH-SEETTEE-HHHHHHHHHHHHHHHHHHHTT---SS--------------------

Sequence (94 aa):
MRRDLLDRFDLEPHELVLLDSACRTADVIADLQAVVDRDGPMVDGKPNPAAVEARMQRLTLGRLLAGLRIPVEDDRSHQPHRGPRGWYGPRAVS